Protein AF-A0A2P8QCN8-F1 (afdb_monomer_lite)

Foldseek 3Di:
DDPVVVLVVLVVVLVVCVVCVVVDALVSLLVSLVSCVVVVNLVVSVVSLVVSCVVPVPPPSSVVSNVVSVVVVSD

pLDDT: mean 93.37, std 8.77, range [46.22, 98.06]

Secondary structure (DSSP, 8-state):
--HHHHHHHHHHHHHHHHTTTTT--HHHHHHHHHHHHHTT-HHHHHHHHHHHHHH-TT-HHHHHHHHHHHHTT--

Radius of gyration: 12.32 Å; chains: 1; bounding box: 31×30×30 Å

Organism: NCBI:txid2109333

Structure (mmCIF, N/CA/C/O backbone):
data_AF-A0A2P8QCN8-F1
#
_entry.id   AF-A0A2P8QCN8-F1
#
loop_
_atom_site.group_PDB
_atom_site.id
_atom_site.type_symbol
_atom_site.label_atom_id
_atom_site.label_alt_id
_atom_site.label_comp_id
_atom_site.label_asym_id
_atom_site.label_entity_id
_atom_site.label_seq_id
_atom_site.pdbx_PDB_ins_code
_atom_site.Cartn_x
_atom_site.Cartn_y
_atom_site.Cartn_z
_atom_site.occupancy
_atom_site.B_iso_or_equiv
_atom_site.auth_seq_id
_atom_site.auth_comp_id
_atom_site.auth_asym_id
_atom_site.auth_atom_id
_atom_site.pdbx_PDB_model_num
ATOM 1 N N . MET A 1 1 ? 22.727 0.764 -10.763 1.00 71.31 1 MET A N 1
ATOM 2 C CA . MET A 1 1 ? 21.500 0.704 -11.580 1.00 71.31 1 MET A CA 1
ATOM 3 C C . MET A 1 1 ? 21.136 2.129 -11.940 1.00 71.31 1 MET A C 1
ATOM 5 O O . MET A 1 1 ? 21.111 2.960 -11.035 1.00 71.31 1 MET A O 1
ATOM 9 N N . ASP A 1 2 ? 20.956 2.425 -13.223 1.00 93.19 2 ASP A N 1
ATOM 10 C CA . ASP A 1 2 ? 20.480 3.736 -13.666 1.00 93.19 2 ASP A CA 1
ATOM 11 C C . ASP A 1 2 ? 19.015 3.978 -13.233 1.00 93.19 2 ASP A C 1
ATOM 13 O O . ASP A 1 2 ? 18.342 3.089 -12.699 1.00 93.19 2 ASP A O 1
ATOM 17 N N . LEU A 1 3 ? 18.548 5.223 -13.367 1.00 90.19 3 LEU A N 1
ATOM 18 C CA . LEU A 1 3 ? 17.222 5.646 -12.905 1.00 90.19 3 LEU A CA 1
ATOM 19 C C . LEU A 1 3 ? 16.087 4.920 -13.643 1.00 90.19 3 LEU A C 1
ATOM 21 O O . LEU A 1 3 ? 15.086 4.579 -13.013 1.00 90.19 3 LEU A O 1
ATOM 25 N N . GLU A 1 4 ? 16.255 4.674 -14.941 1.00 91.69 4 GLU A N 1
ATOM 26 C CA . GLU A 1 4 ? 15.246 4.044 -15.795 1.00 91.69 4 GLU A CA 1
ATOM 27 C C . GLU A 1 4 ? 15.089 2.567 -15.445 1.00 91.69 4 GLU A C 1
ATOM 29 O O . GLU A 1 4 ? 13.978 2.107 -15.186 1.00 91.69 4 GLU A O 1
ATOM 34 N N . ALA A 1 5 ? 16.202 1.846 -15.311 1.00 95.00 5 ALA A N 1
ATOM 35 C CA . ALA A 1 5 ? 16.218 0.458 -14.878 1.00 95.00 5 ALA A CA 1
ATOM 36 C C . ALA A 1 5 ? 15.599 0.294 -13.482 1.00 95.00 5 ALA A C 1
ATOM 38 O O . ALA A 1 5 ? 14.855 -0.658 -13.244 1.00 95.00 5 ALA A O 1
ATOM 39 N N . ARG A 1 6 ? 15.841 1.243 -12.563 1.00 92.88 6 ARG A N 1
ATOM 40 C CA . ARG A 1 6 ? 15.212 1.225 -11.233 1.00 92.88 6 ARG A CA 1
ATOM 41 C C . ARG A 1 6 ? 13.707 1.457 -11.307 1.00 92.88 6 ARG A C 1
ATOM 43 O O . ARG A 1 6 ? 12.960 0.758 -10.628 1.00 92.88 6 ARG A O 1
ATOM 50 N N . HIS A 1 7 ? 13.266 2.428 -12.103 1.00 91.81 7 HIS A N 1
ATOM 51 C CA . HIS A 1 7 ? 11.843 2.695 -12.284 1.00 91.81 7 HIS A CA 1
ATOM 52 C C . HIS A 1 7 ? 11.129 1.483 -12.896 1.00 91.81 7 HIS A C 1
ATOM 54 O O . HIS A 1 7 ? 10.136 1.021 -12.340 1.00 91.81 7 HIS A O 1
ATOM 60 N N . LEU A 1 8 ? 11.688 0.904 -13.963 1.00 95.38 8 LEU A N 1
ATOM 61 C CA . LEU A 1 8 ? 11.148 -0.291 -14.609 1.00 95.38 8 LEU A CA 1
ATOM 62 C C . LEU A 1 8 ? 11.069 -1.481 -13.643 1.00 95.38 8 LEU A C 1
ATOM 64 O O . LEU A 1 8 ? 10.044 -2.156 -13.582 1.00 95.38 8 LEU A O 1
ATOM 68 N N . ALA A 1 9 ? 12.116 -1.717 -12.847 1.00 95.19 9 ALA A N 1
ATOM 69 C CA . ALA A 1 9 ? 12.116 -2.786 -11.850 1.00 95.19 9 ALA A CA 1
ATOM 70 C C . ALA A 1 9 ? 10.994 -2.615 -10.811 1.00 95.19 9 ALA A C 1
ATOM 72 O O . ALA A 1 9 ? 10.344 -3.591 -10.443 1.00 95.19 9 ALA A O 1
ATOM 73 N N . ILE A 1 10 ? 10.737 -1.380 -10.370 1.00 95.31 10 ILE A N 1
ATOM 74 C CA . ILE A 1 10 ? 9.663 -1.077 -9.417 1.00 95.31 10 ILE A CA 1
ATOM 75 C C . ILE A 1 10 ? 8.291 -1.286 -10.054 1.00 95.31 10 ILE A C 1
ATOM 77 O O . ILE A 1 10 ? 7.439 -1.918 -9.437 1.00 95.31 10 ILE A O 1
ATOM 81 N N . MET A 1 11 ? 8.084 -0.828 -11.291 1.00 96.88 11 MET A N 1
ATOM 82 C CA . MET A 1 11 ? 6.816 -1.032 -11.998 1.00 96.88 11 MET A CA 1
ATOM 83 C C . MET A 1 11 ? 6.526 -2.520 -12.240 1.00 96.88 11 MET A C 1
ATOM 85 O O . MET A 1 11 ? 5.402 -2.968 -12.021 1.00 96.88 11 MET A O 1
ATOM 89 N N . ASN A 1 12 ? 7.544 -3.308 -12.597 1.00 97.31 12 ASN A N 1
ATOM 90 C CA . ASN A 1 12 ? 7.406 -4.758 -12.750 1.00 97.31 12 ASN A CA 1
ATOM 91 C C . ASN 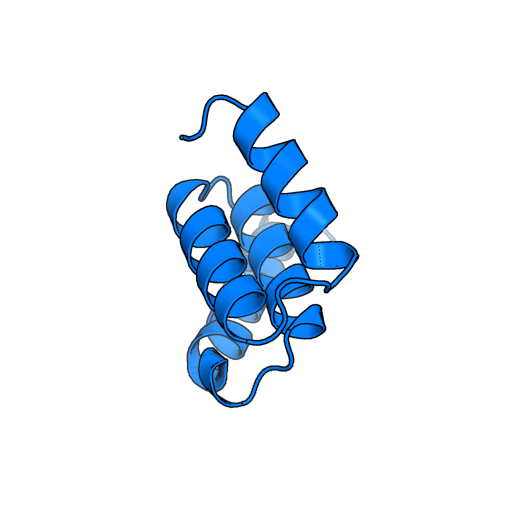A 1 12 ? 7.066 -5.443 -11.419 1.00 97.31 12 ASN A C 1
ATOM 93 O O . ASN A 1 12 ? 6.211 -6.325 -11.381 1.00 97.31 12 ASN A O 1
ATOM 97 N N . LEU A 1 13 ? 7.705 -5.027 -10.320 1.00 96.88 13 LEU A N 1
ATOM 98 C CA . LEU A 1 13 ? 7.411 -5.563 -8.992 1.00 96.88 13 LEU A CA 1
ATOM 99 C C . LEU A 1 13 ? 5.983 -5.224 -8.543 1.00 96.88 13 LEU A C 1
ATOM 101 O O . LEU A 1 13 ? 5.297 -6.095 -8.016 1.00 96.88 13 LEU A O 1
ATOM 105 N N . ILE A 1 14 ? 5.528 -3.990 -8.787 1.00 98.06 14 ILE A N 1
ATOM 106 C CA . ILE A 1 14 ? 4.145 -3.574 -8.526 1.00 98.06 14 ILE A CA 1
ATOM 107 C C . ILE A 1 14 ? 3.173 -4.490 -9.266 1.00 98.06 14 ILE A C 1
ATOM 109 O O . ILE A 1 14 ? 2.276 -5.030 -8.629 1.00 98.06 14 ILE A O 1
ATOM 113 N N . SER A 1 15 ? 3.375 -4.702 -10.572 1.00 97.75 15 SER A N 1
ATOM 114 C CA . SER A 1 15 ? 2.497 -5.559 -11.379 1.00 97.75 15 SER A CA 1
ATOM 115 C C . SER A 1 15 ? 2.403 -6.972 -10.801 1.00 97.75 15 SER A C 1
ATOM 117 O O . SER A 1 15 ? 1.309 -7.466 -10.560 1.00 97.75 15 SER A O 1
ATOM 119 N N . LEU A 1 16 ? 3.547 -7.595 -10.500 1.00 97.06 16 LEU A N 1
ATOM 120 C CA . LEU A 1 16 ? 3.594 -8.965 -9.979 1.00 97.06 16 LEU A CA 1
ATOM 121 C C . LEU A 1 16 ? 2.903 -9.117 -8.618 1.00 97.06 16 LEU A C 1
ATOM 123 O O . LEU A 1 16 ? 2.309 -10.159 -8.338 1.00 97.06 16 LEU A O 1
ATOM 127 N N . MET A 1 17 ? 3.016 -8.109 -7.752 1.00 97.56 17 MET A N 1
ATOM 128 C CA . MET A 1 17 ? 2.373 -8.122 -6.438 1.00 97.56 17 MET A CA 1
ATOM 129 C C . MET A 1 17 ? 0.875 -7.807 -6.523 1.00 97.56 17 MET A C 1
ATOM 131 O O . MET A 1 17 ? 0.094 -8.427 -5.803 1.00 97.56 17 MET A O 1
ATOM 135 N N . ASP A 1 18 ? 0.466 -6.867 -7.382 1.00 96.62 18 ASP A N 1
ATOM 136 C CA . ASP A 1 18 ? -0.941 -6.476 -7.553 1.00 96.62 18 ASP A CA 1
ATOM 137 C C . ASP A 1 18 ? -1.764 -7.616 -8.179 1.00 96.62 18 ASP A C 1
ATOM 139 O O . ASP A 1 18 ? -2.875 -7.883 -7.726 1.00 96.62 18 ASP A O 1
ATOM 143 N N . ASP A 1 19 ? -1.181 -8.388 -9.105 1.00 97.38 19 ASP A N 1
ATOM 144 C CA . ASP A 1 19 ? -1.813 -9.583 -9.692 1.00 97.38 19 ASP A CA 1
ATOM 145 C C . ASP A 1 19 ? -2.145 -10.666 -8.647 1.00 97.38 19 ASP A C 1
ATOM 147 O O . ASP A 1 19 ? -3.047 -11.480 -8.843 1.00 97.38 19 ASP A O 1
ATOM 151 N N . ARG A 1 20 ? -1.426 -10.678 -7.517 1.00 96.06 20 ARG A N 1
ATOM 152 C CA . ARG A 1 20 ? -1.575 -11.658 -6.424 1.00 96.06 20 ARG A CA 1
ATOM 153 C C . ARG A 1 20 ? -2.036 -11.019 -5.119 1.00 96.06 20 ARG A C 1
ATOM 155 O O . ARG A 1 20 ? -1.870 -11.584 -4.038 1.00 96.06 20 ARG A O 1
ATOM 162 N N . ILE A 1 21 ? -2.647 -9.840 -5.207 1.00 96.06 21 ILE A N 1
ATOM 163 C CA . ILE A 1 21 ? -3.057 -9.028 -4.057 1.00 96.06 21 ILE A CA 1
ATOM 164 C C . ILE A 1 21 ? -3.971 -9.774 -3.070 1.00 96.06 21 ILE A C 1
ATOM 166 O O . ILE A 1 21 ? -4.002 -9.467 -1.876 1.00 96.06 21 ILE A O 1
ATOM 170 N N . ASP A 1 22 ? -4.743 -10.751 -3.544 1.00 95.31 22 ASP A N 1
ATOM 171 C CA . ASP A 1 22 ? -5.652 -11.514 -2.692 1.00 95.31 22 ASP A CA 1
ATOM 172 C C . ASP A 1 22 ? -4.949 -12.574 -1.844 1.00 95.31 22 ASP A C 1
ATOM 174 O O . ASP A 1 22 ? -5.432 -12.874 -0.755 1.00 95.31 22 ASP A O 1
ATOM 178 N N . GLU A 1 23 ? -3.774 -13.038 -2.269 1.00 96.44 23 GLU A N 1
ATOM 179 C CA . GLU A 1 23 ? -2.920 -13.966 -1.519 1.00 96.44 23 GLU A CA 1
ATOM 180 C C . GLU A 1 23 ? -2.042 -13.248 -0.479 1.00 96.44 23 GLU A C 1
ATOM 182 O O . GLU A 1 23 ? -1.533 -13.879 0.445 1.00 96.44 23 GLU A O 1
ATOM 187 N N . ALA A 1 24 ? -1.866 -11.930 -0.620 1.00 96.56 24 ALA A N 1
ATOM 188 C CA . ALA A 1 24 ? -0.960 -11.144 0.206 1.00 96.56 24 ALA A CA 1
ATOM 189 C C . ALA A 1 24 ? -1.441 -10.992 1.661 1.00 96.56 24 ALA A C 1
ATOM 191 O O . ALA A 1 24 ? -2.601 -10.662 1.951 1.00 96.56 24 ALA A O 1
ATOM 192 N N . THR A 1 25 ? -0.502 -11.137 2.592 1.00 97.44 25 THR A N 1
ATOM 193 C CA . THR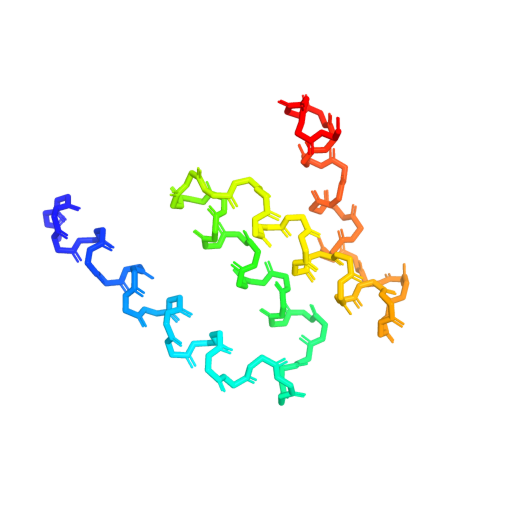 A 1 25 ? -0.670 -10.776 4.001 1.00 97.44 25 THR A CA 1
ATOM 194 C C . THR A 1 25 ? -0.802 -9.255 4.174 1.00 97.44 25 THR A C 1
ATOM 196 O O . THR A 1 25 ? -0.332 -8.483 3.333 1.00 97.44 25 THR A O 1
ATOM 199 N N . PRO A 1 26 ? -1.377 -8.768 5.289 1.00 97.25 26 PRO A N 1
ATOM 200 C CA . PRO A 1 26 ? -1.464 -7.330 5.556 1.00 97.25 26 PRO A CA 1
ATOM 201 C C . PRO A 1 26 ? -0.108 -6.603 5.514 1.00 97.25 26 PRO A C 1
ATOM 203 O O . PRO A 1 26 ? -0.016 -5.481 5.017 1.00 97.25 26 PRO A O 1
ATOM 206 N N . SER A 1 27 ? 0.971 -7.245 5.970 1.00 96.62 27 SER A N 1
ATOM 207 C CA . SER A 1 27 ? 2.317 -6.663 5.902 1.00 96.62 27 SER A CA 1
ATOM 208 C C . SER A 1 27 ? 2.842 -6.562 4.463 1.00 96.62 27 SER A C 1
ATOM 210 O O . SER A 1 27 ? 3.458 -5.557 4.113 1.00 96.62 27 SER A O 1
ATOM 212 N N . GLU A 1 28 ? 2.553 -7.546 3.604 1.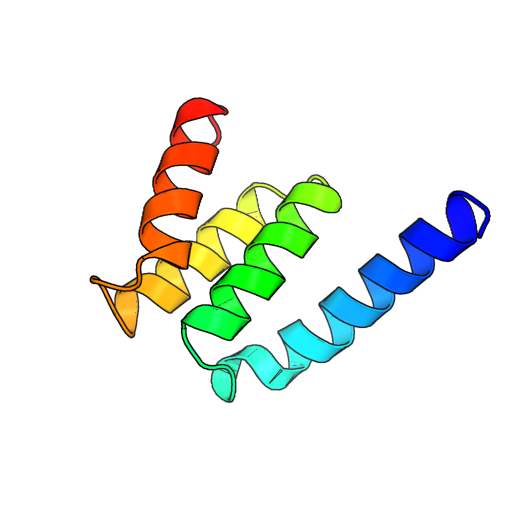00 96.88 28 GLU A N 1
ATOM 213 C CA . GLU A 1 28 ? 2.899 -7.502 2.174 1.00 96.88 28 GLU A CA 1
ATOM 214 C C . GLU A 1 28 ? 2.093 -6.442 1.416 1.00 96.88 28 GLU A C 1
ATOM 216 O O . GLU A 1 28 ? 2.648 -5.741 0.569 1.00 96.88 28 GLU A O 1
ATOM 221 N N . LEU A 1 29 ? 0.823 -6.235 1.783 1.00 97.81 29 LEU A N 1
ATOM 222 C CA . LEU A 1 29 ? 0.039 -5.089 1.309 1.00 97.81 29 LEU A CA 1
ATOM 223 C C . LEU A 1 29 ? 0.690 -3.763 1.735 1.00 97.81 29 LEU A C 1
ATOM 225 O O . LEU A 1 29 ? 0.744 -2.819 0.951 1.00 97.81 29 LEU A O 1
ATOM 229 N N . GLY A 1 30 ? 1.273 -3.701 2.935 1.00 97.25 30 GLY A N 1
ATOM 230 C CA . GLY A 1 30 ? 2.081 -2.560 3.370 1.00 97.25 30 GLY A CA 1
ATOM 231 C C . GLY A 1 30 ? 3.291 -2.292 2.464 1.00 97.25 30 GLY A C 1
ATOM 232 O O . GLY A 1 30 ? 3.571 -1.137 2.140 1.00 97.25 30 GLY A O 1
ATOM 233 N N . PHE A 1 31 ? 3.991 -3.334 2.005 1.00 96.38 31 PHE A N 1
ATOM 234 C CA . PHE A 1 31 ? 5.083 -3.174 1.037 1.00 96.38 31 PHE A CA 1
ATOM 235 C C . PHE A 1 31 ? 4.580 -2.696 -0.327 1.00 96.38 31 PHE A C 1
ATOM 237 O O . PHE A 1 31 ? 5.157 -1.765 -0.890 1.00 96.38 31 PHE A O 1
ATOM 244 N N . LEU A 1 32 ? 3.480 -3.263 -0.827 1.00 97.50 32 LEU A N 1
ATOM 245 C CA . LEU A 1 32 ? 2.876 -2.840 -2.090 1.00 97.50 32 LEU A CA 1
ATOM 246 C C . LEU A 1 32 ? 2.430 -1.367 -2.049 1.00 97.50 32 LEU A C 1
ATOM 248 O O . LEU A 1 32 ? 2.691 -0.615 -2.988 1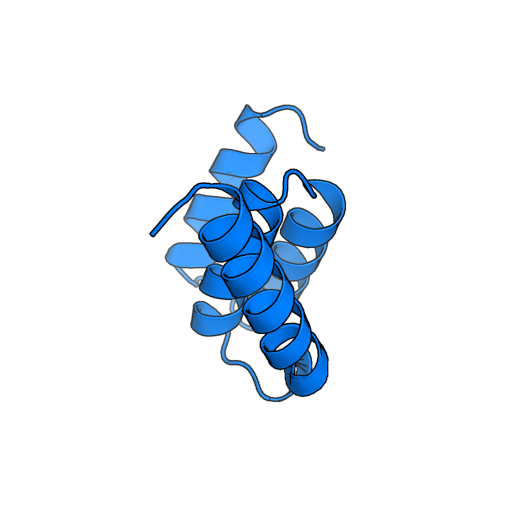.00 97.50 32 LEU A O 1
ATOM 252 N N . ALA A 1 33 ? 1.842 -0.914 -0.939 1.00 97.12 33 ALA A N 1
ATOM 253 C CA . ALA A 1 33 ? 1.477 0.489 -0.753 1.00 97.12 33 ALA A CA 1
ATOM 254 C C . ALA A 1 33 ? 2.695 1.427 -0.841 1.00 97.12 33 ALA A C 1
ATOM 256 O O . ALA A 1 33 ? 2.630 2.461 -1.504 1.00 97.12 33 ALA A O 1
ATOM 257 N N . TRP A 1 34 ? 3.832 1.056 -0.240 1.00 96.06 34 TRP A N 1
ATOM 258 C CA . TRP A 1 34 ? 5.074 1.829 -0.364 1.00 96.06 34 TRP A CA 1
ATOM 259 C C . TRP A 1 34 ? 5.579 1.928 -1.804 1.00 96.06 34 TRP A C 1
ATOM 261 O O . TRP A 1 34 ? 6.069 2.986 -2.206 1.00 96.06 34 TRP A O 1
ATOM 271 N N . LEU A 1 35 ? 5.452 0.854 -2.586 1.00 96.31 35 LEU A N 1
ATOM 272 C CA . LEU A 1 35 ? 5.827 0.874 -3.999 1.00 96.31 35 LEU A CA 1
ATOM 273 C C . LEU A 1 35 ? 4.937 1.837 -4.794 1.00 96.31 35 LEU A C 1
ATOM 275 O O . LEU A 1 35 ? 5.455 2.616 -5.593 1.00 96.31 35 LEU A O 1
ATOM 279 N N . PHE A 1 36 ? 3.630 1.866 -4.522 1.00 96.06 36 PHE A N 1
ATOM 280 C CA . PHE A 1 36 ? 2.727 2.840 -5.138 1.00 96.06 36 PHE A CA 1
ATOM 281 C C . PHE A 1 36 ? 3.040 4.288 -4.732 1.00 96.06 36 PHE A C 1
ATOM 283 O O . PHE A 1 36 ? 3.036 5.163 -5.598 1.00 96.06 36 PHE A O 1
ATOM 290 N N . ILE A 1 37 ? 3.414 4.549 -3.473 1.00 93.44 37 ILE A N 1
ATOM 291 C CA . ILE A 1 37 ? 3.901 5.876 -3.041 1.00 93.44 37 ILE A CA 1
ATOM 292 C C . ILE A 1 37 ? 5.158 6.272 -3.825 1.00 93.44 37 ILE A C 1
ATOM 294 O O . ILE A 1 37 ? 5.263 7.398 -4.320 1.00 93.44 37 ILE A O 1
ATOM 298 N N . TYR A 1 38 ? 6.114 5.350 -3.980 1.00 92.12 38 TYR A N 1
ATOM 299 C CA . TYR A 1 38 ? 7.318 5.602 -4.773 1.00 92.12 38 TYR A CA 1
ATOM 300 C C . TYR A 1 38 ? 6.977 5.917 -6.235 1.00 92.12 38 TYR A C 1
ATOM 302 O O . TYR A 1 38 ? 7.527 6.856 -6.811 1.00 92.12 38 TYR A O 1
ATOM 310 N N . ALA A 1 39 ? 6.029 5.176 -6.811 1.00 92.94 39 ALA A N 1
ATOM 311 C CA . ALA A 1 39 ? 5.507 5.381 -8.158 1.00 92.94 39 ALA A CA 1
ATOM 312 C C . ALA A 1 39 ? 4.590 6.614 -8.291 1.00 92.94 39 ALA A C 1
ATOM 314 O O . ALA A 1 39 ? 4.004 6.818 -9.351 1.00 92.94 39 ALA A O 1
ATOM 315 N N . LYS A 1 40 ? 4.469 7.445 -7.243 1.00 92.88 40 LYS A N 1
ATOM 316 C CA . LYS A 1 40 ? 3.617 8.647 -7.205 1.00 92.88 40 LYS A CA 1
ATOM 317 C C . LYS A 1 40 ? 2.135 8.354 -7.459 1.00 92.88 40 LYS A C 1
ATOM 319 O O . LYS A 1 40 ? 1.408 9.209 -7.954 1.00 92.88 40 LYS A O 1
ATOM 324 N N . ASN A 1 41 ? 1.681 7.159 -7.084 1.00 94.38 41 ASN A N 1
ATOM 325 C CA . ASN A 1 41 ? 0.287 6.737 -7.152 1.00 94.38 41 ASN A CA 1
ATOM 326 C C . ASN A 1 41 ? -0.327 6.640 -5.744 1.00 94.38 41 ASN A C 1
ATOM 328 O O . ASN A 1 41 ? -0.620 5.563 -5.222 1.00 94.38 41 ASN A O 1
ATOM 332 N N . ALA A 1 42 ? -0.510 7.819 -5.159 1.00 94.00 42 ALA A N 1
ATOM 333 C CA . ALA A 1 42 ? -1.234 8.110 -3.927 1.00 94.00 42 ALA A CA 1
ATOM 334 C C . ALA A 1 42 ? -2.544 7.330 -3.757 1.00 94.00 42 ALA A C 1
ATOM 336 O O . ALA A 1 42 ? -2.776 6.634 -2.767 1.00 94.00 42 ALA A O 1
ATOM 337 N N . THR A 1 43 ? -3.404 7.433 -4.772 1.00 94.94 43 THR A N 1
ATOM 338 C CA . THR A 1 43 ? -4.743 6.848 -4.788 1.00 94.94 43 THR A CA 1
ATOM 339 C C . THR A 1 43 ? -4.669 5.346 -4.590 1.00 94.94 43 THR A C 1
ATOM 341 O O . THR A 1 43 ? -5.323 4.799 -3.703 1.00 94.94 43 THR A O 1
ATOM 344 N N . ARG A 1 44 ? -3.807 4.675 -5.361 1.00 96.50 44 ARG A N 1
ATOM 345 C CA . ARG A 1 44 ? -3.657 3.231 -5.243 1.00 96.50 44 ARG A CA 1
ATOM 346 C C . ARG A 1 44 ? -3.018 2.844 -3.913 1.00 96.50 44 ARG A C 1
ATOM 348 O O . ARG A 1 44 ? -3.488 1.905 -3.283 1.00 96.50 44 ARG A O 1
ATOM 355 N N . ALA A 1 45 ? -2.025 3.592 -3.428 1.00 97.06 45 ALA A N 1
ATOM 356 C CA . ALA A 1 45 ? -1.454 3.354 -2.103 1.00 97.06 45 ALA A CA 1
ATOM 357 C C . ALA A 1 45 ? -2.524 3.393 -0.994 1.00 97.06 45 ALA A C 1
ATOM 359 O O . ALA A 1 45 ? -2.574 2.484 -0.165 1.00 97.06 45 ALA A O 1
ATOM 360 N N . ASN A 1 46 ? -3.425 4.381 -1.021 1.00 96.56 46 ASN A N 1
ATOM 361 C CA . ASN A 1 46 ? -4.550 4.479 -0.088 1.00 96.56 46 ASN A CA 1
ATOM 362 C C . ASN A 1 46 ? -5.507 3.282 -0.179 1.00 96.56 46 ASN A C 1
ATOM 364 O O . ASN A 1 46 ? -5.918 2.740 0.849 1.00 96.56 46 ASN A O 1
ATOM 368 N N . GLU A 1 47 ? -5.844 2.833 -1.389 1.00 97.06 47 GLU A N 1
ATOM 369 C CA . GLU A 1 47 ? -6.698 1.656 -1.591 1.00 97.06 47 GLU A CA 1
ATOM 370 C C . GLU A 1 47 ? -6.081 0.388 -0.991 1.00 97.06 47 GLU A C 1
ATOM 372 O O . GLU A 1 47 ? -6.775 -0.363 -0.300 1.00 97.06 47 GLU A O 1
ATOM 377 N N . ILE A 1 48 ? -4.780 0.173 -1.216 1.00 97.94 48 ILE A N 1
ATOM 378 C CA . ILE A 1 48 ? -4.042 -0.969 -0.666 1.00 97.94 48 ILE A CA 1
ATOM 379 C C . ILE A 1 48 ? -3.991 -0.895 0.862 1.00 97.94 48 ILE A C 1
ATOM 381 O O . ILE A 1 48 ? -4.244 -1.898 1.534 1.00 97.94 48 ILE A O 1
ATOM 385 N N . VAL A 1 49 ? -3.715 0.289 1.422 1.00 97.81 49 VAL A N 1
ATOM 386 C CA . VAL A 1 49 ? -3.681 0.492 2.877 1.00 97.81 49 VAL A CA 1
ATOM 387 C C . VAL A 1 49 ? -5.036 0.187 3.502 1.00 97.81 49 VAL A C 1
ATOM 389 O O . VAL A 1 49 ? -5.093 -0.548 4.487 1.00 97.81 49 VAL A O 1
ATOM 392 N N . ARG A 1 50 ? -6.129 0.684 2.912 1.00 97.44 50 ARG A N 1
ATOM 393 C CA . ARG A 1 50 ? -7.489 0.379 3.370 1.00 97.44 50 ARG A CA 1
ATOM 394 C C . ARG A 1 50 ? -7.768 -1.122 3.314 1.00 97.44 50 ARG A C 1
ATOM 396 O O . ARG A 1 50 ? -8.134 -1.693 4.333 1.00 97.44 50 ARG A O 1
ATOM 403 N N . LYS A 1 51 ? -7.497 -1.776 2.177 1.00 96.94 51 LYS A N 1
ATOM 404 C CA . LYS A 1 51 ? -7.679 -3.230 2.015 1.00 96.94 51 LYS A CA 1
ATOM 405 C C . LYS A 1 51 ? -6.902 -4.030 3.066 1.00 96.94 51 LYS A C 1
ATOM 407 O O . LYS A 1 51 ? -7.396 -5.038 3.562 1.00 96.94 51 LYS A O 1
ATOM 412 N N . GLY A 1 52 ? -5.688 -3.598 3.401 1.00 97.50 52 GLY A N 1
ATOM 413 C CA . GLY A 1 52 ? -4.883 -4.227 4.442 1.00 97.50 52 GLY A CA 1
ATOM 414 C C . GLY A 1 52 ? -5.455 -4.026 5.846 1.00 97.50 52 GLY A C 1
ATOM 415 O O . GLY A 1 52 ? -5.518 -4.984 6.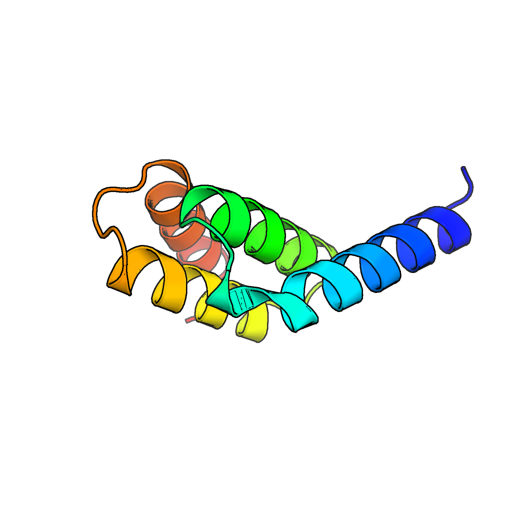612 1.00 97.50 52 GLY A O 1
ATOM 416 N N . LEU A 1 53 ? -5.895 -2.808 6.176 1.00 97.81 53 LEU A N 1
ATOM 417 C CA . LEU A 1 53 ? -6.492 -2.492 7.479 1.00 97.81 53 LEU A CA 1
ATOM 418 C C . LEU A 1 53 ? -7.858 -3.160 7.673 1.00 97.81 53 LEU A C 1
ATOM 420 O O . LEU A 1 53 ? -8.185 -3.525 8.796 1.00 97.81 53 LEU A O 1
ATOM 424 N N . ASP A 1 54 ? -8.618 -3.385 6.600 1.00 97.56 54 ASP A N 1
ATOM 425 C CA . ASP A 1 54 ? -9.856 -4.171 6.652 1.00 97.56 54 ASP A CA 1
ATOM 426 C C . ASP A 1 54 ? -9.581 -5.636 7.057 1.00 97.56 54 ASP A C 1
ATOM 428 O O . ASP A 1 54 ? -10.429 -6.278 7.675 1.00 97.56 54 ASP A O 1
ATOM 432 N N . ARG A 1 55 ? -8.388 -6.168 6.735 1.00 96.88 55 ARG A N 1
ATOM 433 C CA . ARG A 1 55 ? -7.948 -7.530 7.102 1.00 96.88 55 ARG A CA 1
ATOM 434 C C . ARG A 1 55 ? -7.304 -7.595 8.490 1.00 96.88 55 ARG A C 1
ATOM 436 O O . ARG A 1 55 ? -7.526 -8.556 9.218 1.00 96.88 55 ARG A O 1
ATOM 443 N N . ASP A 1 56 ? -6.493 -6.600 8.839 1.00 97.94 56 ASP A N 1
ATOM 444 C CA . ASP A 1 56 ? -5.861 -6.451 10.154 1.00 97.94 56 ASP A CA 1
ATOM 445 C C . ASP A 1 56 ? -5.800 -4.962 10.543 1.00 97.94 56 ASP A C 1
ATOM 447 O O . ASP A 1 56 ? -4.848 -4.257 10.182 1.00 97.94 56 ASP A O 1
ATOM 451 N N . PRO A 1 57 ? -6.786 -4.475 11.320 1.00 97.69 57 PRO A N 1
ATOM 452 C CA . PRO A 1 57 ? -6.857 -3.073 11.735 1.00 97.69 57 PRO A CA 1
ATOM 453 C C . PRO A 1 57 ? -5.698 -2.630 12.635 1.00 97.69 57 PRO A C 1
ATOM 455 O O . PRO A 1 57 ? -5.460 -1.433 12.803 1.00 97.69 57 PRO A O 1
ATOM 458 N N . SER A 1 58 ? -5.002 -3.586 13.253 1.00 97.06 58 SER A N 1
ATOM 459 C CA . SER A 1 58 ? -3.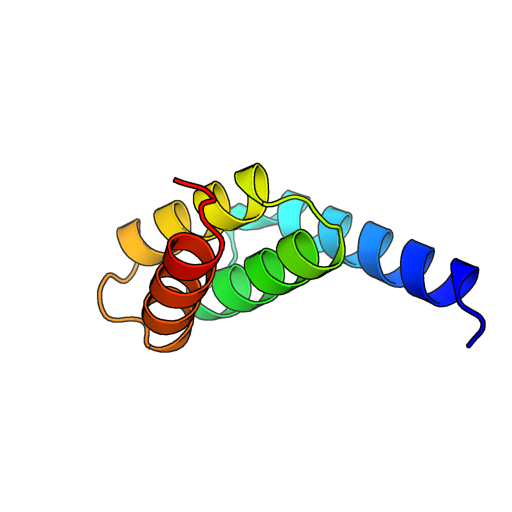921 -3.335 14.206 1.00 97.06 58 SER A CA 1
ATOM 460 C C . SER A 1 58 ? -2.533 -3.402 13.574 1.00 97.06 58 SER A C 1
ATOM 462 O O . SER A 1 58 ? -1.542 -3.131 14.257 1.00 97.06 58 SER A O 1
ATOM 464 N N . ASN A 1 59 ? -2.447 -3.719 12.277 1.00 97.81 59 ASN A N 1
ATOM 465 C CA . ASN A 1 59 ? -1.175 -3.920 11.608 1.00 97.81 59 ASN A CA 1
ATOM 466 C C . ASN A 1 59 ? -0.292 -2.657 11.704 1.00 97.81 59 ASN A C 1
ATOM 468 O O . ASN A 1 59 ? -0.642 -1.603 11.157 1.00 97.81 59 ASN A O 1
ATOM 472 N N . PRO A 1 60 ? 0.888 -2.736 12.346 1.00 95.31 60 PRO A N 1
ATOM 473 C CA . PRO A 1 60 ? 1.692 -1.553 12.637 1.00 95.31 60 PRO A CA 1
ATOM 474 C C . PRO A 1 60 ? 2.229 -0.869 11.373 1.00 95.31 60 PRO A C 1
ATOM 476 O O . PRO A 1 60 ? 2.396 0.355 11.363 1.00 95.31 60 PRO A O 1
ATOM 479 N N . HIS A 1 61 ? 2.478 -1.622 10.295 1.00 93.56 61 HIS A N 1
ATOM 480 C CA . HIS A 1 61 ? 2.971 -1.065 9.034 1.00 93.56 61 HIS A CA 1
ATOM 481 C C . HIS A 1 61 ? 1.890 -0.242 8.338 1.00 93.56 61 HIS A C 1
ATOM 483 O O . HIS A 1 61 ? 2.137 0.903 7.958 1.00 93.56 61 HIS A O 1
ATOM 489 N N . LEU A 1 62 ? 0.685 -0.799 8.229 1.00 97.38 62 LEU A N 1
ATOM 490 C CA . LEU A 1 62 ? -0.449 -0.153 7.574 1.00 97.38 62 LEU A CA 1
ATOM 491 C C . LEU A 1 62 ? -0.974 1.044 8.374 1.00 97.38 62 LEU A C 1
ATOM 493 O O . LEU A 1 62 ? -1.261 2.090 7.794 1.00 97.38 62 LEU A O 1
ATOM 497 N N . VAL A 1 63 ? -1.013 0.950 9.709 1.00 97.00 63 VAL A N 1
ATOM 498 C CA . VAL A 1 63 ? -1.370 2.086 10.575 1.00 97.00 63 VAL A CA 1
ATOM 499 C C . VAL A 1 63 ? -0.391 3.239 10.373 1.00 97.00 63 VAL A C 1
ATOM 501 O O . VAL A 1 63 ? -0.819 4.382 10.199 1.00 97.00 63 VAL A O 1
ATOM 504 N N . LYS A 1 64 ? 0.918 2.962 10.342 1.00 93.69 64 LYS A N 1
ATOM 505 C CA . LYS A 1 64 ? 1.935 3.987 10.077 1.00 93.69 64 LYS A CA 1
ATOM 506 C C . LYS A 1 64 ? 1.761 4.611 8.688 1.00 93.69 64 LYS A C 1
ATOM 508 O O . LYS A 1 64 ? 1.736 5.833 8.585 1.00 93.69 64 LYS A O 1
ATOM 513 N N . LEU A 1 65 ? 1.591 3.789 7.652 1.00 94.81 65 LEU A N 1
ATOM 514 C CA . LEU A 1 65 ? 1.366 4.235 6.271 1.00 94.81 65 LEU A CA 1
ATOM 515 C C . LEU A 1 65 ? 0.118 5.114 6.129 1.00 94.81 65 LEU A C 1
ATOM 517 O O . LEU A 1 65 ? 0.186 6.161 5.494 1.00 94.81 65 LEU A O 1
ATOM 521 N N . SER A 1 66 ? -0.991 4.741 6.774 1.00 95.81 66 SER A N 1
ATOM 522 C CA . SER A 1 66 ? -2.235 5.524 6.745 1.00 95.81 66 SER A CA 1
ATOM 523 C C . SER A 1 66 ? -2.053 6.937 7.303 1.00 95.81 66 SER A C 1
ATOM 525 O O . SER A 1 66 ? -2.669 7.878 6.816 1.00 95.81 66 SER A O 1
ATOM 527 N N . ARG A 1 67 ? -1.187 7.105 8.312 1.00 93.56 67 ARG A N 1
ATOM 528 C CA . ARG A 1 67 ? -0.846 8.423 8.865 1.00 93.56 67 ARG A CA 1
ATOM 529 C C . ARG A 1 67 ? 0.011 9.206 7.876 1.00 93.56 67 ARG A C 1
ATOM 531 O O . ARG A 1 67 ? -0.295 10.352 7.595 1.00 93.56 67 ARG A O 1
ATOM 538 N N . THR A 1 68 ? 1.012 8.557 7.282 1.00 90.12 68 THR A N 1
ATOM 539 C CA . THR A 1 68 ? 1.875 9.180 6.270 1.00 90.12 68 THR A CA 1
ATOM 540 C C . THR A 1 68 ? 1.094 9.701 5.060 1.00 90.12 68 THR A C 1
ATOM 542 O O . THR A 1 68 ? 1.361 10.812 4.619 1.00 90.12 68 THR A O 1
ATOM 545 N N . LEU A 1 69 ? 0.129 8.937 4.543 1.00 89.50 69 LEU A N 1
ATOM 546 C CA . LEU A 1 69 ? -0.707 9.354 3.408 1.00 89.50 69 LEU A CA 1
ATOM 547 C C . LEU A 1 69 ? -1.644 10.518 3.777 1.00 89.50 69 LEU A C 1
ATOM 549 O O . LEU A 1 69 ? -1.814 11.450 2.994 1.00 89.50 69 LEU A O 1
ATOM 553 N N . LYS A 1 70 ? -2.182 10.523 5.007 1.00 89.00 70 LYS A N 1
ATOM 554 C CA . LYS A 1 70 ? -2.974 11.649 5.536 1.00 89.00 70 LYS A CA 1
ATOM 555 C C . LYS A 1 70 ? -2.164 12.941 5.610 1.00 89.00 70 LYS A C 1
ATOM 557 O O . LYS A 1 70 ? -2.654 13.988 5.197 1.00 89.00 70 LYS A O 1
ATOM 562 N N . ASP A 1 71 ? -0.926 12.861 6.089 1.00 83.25 71 ASP A N 1
ATOM 563 C CA . ASP A 1 71 ? -0.044 14.025 6.229 1.00 83.25 71 ASP A CA 1
ATOM 564 C C . ASP A 1 71 ? 0.360 14.628 4.868 1.00 83.25 71 ASP A C 1
ATOM 566 O O . ASP A 1 71 ? 0.708 15.805 4.793 1.00 83.25 71 ASP A O 1
ATOM 570 N N . GLN A 1 72 ? 0.292 13.846 3.784 1.00 77.44 72 GLN A N 1
ATOM 571 C CA . GLN A 1 72 ? 0.587 14.292 2.416 1.00 77.44 72 GLN A CA 1
ATOM 572 C C . GLN A 1 72 ? -0.611 14.962 1.716 1.00 77.44 72 GLN A C 1
ATOM 574 O O . GLN A 1 72 ? -0.468 15.430 0.589 1.00 77.44 72 GLN A O 1
ATOM 579 N N . GLY A 1 73 ? -1.769 15.065 2.383 1.00 63.88 73 GLY A N 1
ATOM 580 C CA . GLY A 1 73 ? -2.977 15.680 1.819 1.00 63.88 73 GLY A CA 1
ATOM 581 C C . GLY A 1 73 ? -3.702 14.801 0.797 1.00 63.88 73 GLY A C 1
ATOM 582 O O . GLY A 1 73 ? -4.489 15.308 0.005 1.00 63.88 73 GLY A O 1
ATOM 583 N N . GLU A 1 74 ? -3.438 13.494 0.800 1.00 59.75 74 GLU A N 1
ATOM 584 C CA . GLU A 1 74 ? -3.980 12.532 -0.166 1.00 59.75 74 GLU A CA 1
ATOM 585 C C . GLU A 1 74 ? -5.270 11.862 0.345 1.00 59.75 74 GLU A C 1
ATOM 587 O O . GLU A 1 74 ? -5.435 10.648 0.221 1.00 59.75 74 GLU A O 1
ATOM 592 N N . VAL A 1 75 ? -6.176 12.641 0.950 1.00 46.22 75 VAL A N 1
ATOM 593 C CA . VAL A 1 75 ? -7.462 12.172 1.509 1.00 46.22 75 VAL A CA 1
ATOM 594 C C . VAL A 1 75 ? -8.630 12.868 0.834 1.00 46.22 75 VAL A C 1
ATOM 596 O O . VAL A 1 75 ? -8.618 14.118 0.808 1.00 46.22 75 VAL A O 1
#

Sequence (75 aa):
MDLEARHLAIMNLISLMDDRIDEATPSELGFLAWLFIYAKNATRANEIVRKGLDRDPSNPHLVKLSRTLKDQGEV